Protein AF-A0A9P0KF30-F1 (afdb_monomer_lite)

Organism: Acanthoscelides obtectus (NCBI:txid200917)

Radius of gyration: 22.84 Å; chains: 1; bounding box: 62×38×47 Å

Foldseek 3Di:
DDPVVVVVPDDPDCVVVVVLVVVLCVQDDPPPHPDDPVVSVVVSVVVVVVVVVVVVCVVPPPPPPPPPPPPVPPPPPPPPPPPPDDDPDDDDDDDPPDDDDDDPPDDPVVVDD

Structure (mmCIF, N/CA/C/O backbone):
data_AF-A0A9P0KF30-F1
#
_entry.id   AF-A0A9P0KF30-F1
#
loop_
_atom_site.group_PDB
_atom_site.id
_atom_site.type_symbol
_atom_site.label_atom_id
_atom_site.label_alt_id
_atom_site.label_comp_id
_atom_site.label_asym_id
_atom_site.label_entity_id
_atom_site.label_seq_id
_atom_site.pdbx_PDB_ins_code
_atom_site.Cartn_x
_atom_site.Cartn_y
_atom_site.Cartn_z
_atom_site.occupancy
_atom_site.B_iso_or_equiv
_atom_site.auth_seq_id
_atom_site.auth_comp_id
_atom_site.auth_asym_id
_atom_site.auth_atom_id
_atom_site.pdbx_PDB_model_num
ATOM 1 N N . MET A 1 1 ? -7.083 -0.297 -24.910 1.00 63.81 1 MET A N 1
ATOM 2 C CA . MET A 1 1 ? -5.983 -0.981 -24.193 1.00 63.81 1 MET A CA 1
ATOM 3 C C . MET A 1 1 ? -6.180 -2.486 -24.329 1.00 63.81 1 MET A C 1
ATOM 5 O O . MET A 1 1 ? -7.208 -2.964 -23.854 1.00 63.81 1 MET A O 1
ATOM 9 N N . PRO A 1 2 ? -5.281 -3.214 -25.012 1.00 88.69 2 PRO A N 1
ATOM 10 C CA . PRO A 1 2 ? -5.377 -4.667 -25.151 1.00 88.69 2 PRO A CA 1
ATOM 11 C C . PRO A 1 2 ? -5.206 -5.367 -23.791 1.00 88.69 2 PRO A C 1
ATOM 13 O O . PRO A 1 2 ? -4.497 -4.875 -22.914 1.00 88.69 2 PRO A O 1
ATOM 16 N N . ILE A 1 3 ? -5.869 -6.514 -23.610 1.00 92.56 3 ILE A N 1
ATOM 17 C CA . ILE A 1 3 ? -5.909 -7.280 -22.349 1.00 92.56 3 ILE A CA 1
ATOM 18 C C . ILE A 1 3 ? -4.512 -7.631 -21.814 1.00 92.56 3 ILE A C 1
ATOM 20 O O . ILE A 1 3 ? -4.267 -7.514 -20.615 1.00 92.56 3 ILE A O 1
ATOM 24 N N . ALA A 1 4 ? -3.580 -7.955 -22.715 1.00 94.19 4 ALA A N 1
ATOM 25 C CA . ALA A 1 4 ? -2.199 -8.289 -22.386 1.00 94.19 4 ALA A CA 1
ATOM 26 C C . ALA A 1 4 ? -1.503 -7.178 -21.581 1.00 94.19 4 ALA A C 1
ATOM 28 O O . ALA A 1 4 ? -0.842 -7.460 -20.587 1.00 94.19 4 ALA A O 1
ATOM 29 N N . SER A 1 5 ? -1.716 -5.908 -21.939 1.00 92.56 5 SER A N 1
ATOM 30 C CA . SER A 1 5 ? -1.103 -4.780 -21.229 1.00 92.56 5 SER A CA 1
ATOM 31 C C . SER A 1 5 ? -1.632 -4.622 -19.803 1.00 92.56 5 SER A C 1
ATOM 33 O O . SER A 1 5 ? -0.875 -4.239 -18.921 1.00 92.56 5 SER A O 1
ATOM 35 N N . ARG A 1 6 ? -2.912 -4.925 -19.536 1.00 88.25 6 ARG A N 1
ATOM 36 C CA . ARG A 1 6 ? -3.455 -4.845 -18.166 1.00 88.25 6 ARG A CA 1
ATOM 37 C C . ARG A 1 6 ? -2.874 -5.926 -17.263 1.00 88.25 6 ARG A C 1
ATOM 39 O O . ARG A 1 6 ? -2.547 -5.631 -16.123 1.00 88.25 6 ARG A O 1
ATOM 46 N N . ILE A 1 7 ? -2.741 -7.144 -17.789 1.00 89.25 7 ILE A N 1
ATOM 47 C CA . ILE A 1 7 ? -2.185 -8.280 -17.046 1.00 89.25 7 ILE A CA 1
ATOM 48 C C . ILE A 1 7 ? -0.723 -8.000 -16.681 1.00 89.25 7 ILE A C 1
ATOM 50 O O . ILE A 1 7 ? -0.336 -8.182 -15.534 1.00 89.25 7 ILE A O 1
ATOM 54 N N . LEU A 1 8 ? 0.065 -7.490 -17.632 1.00 89.31 8 LEU A N 1
ATOM 55 C CA . LEU A 1 8 ? 1.482 -7.186 -17.413 1.00 89.31 8 LEU A CA 1
ATOM 56 C C . LEU A 1 8 ? 1.721 -5.980 -16.492 1.00 89.31 8 LEU A C 1
ATOM 58 O O . LEU A 1 8 ? 2.761 -5.912 -15.848 1.00 89.31 8 LEU A O 1
ATOM 62 N N . ASN A 1 9 ? 0.774 -5.042 -16.417 1.00 86.88 9 ASN A N 1
ATOM 63 C CA . ASN A 1 9 ? 0.880 -3.866 -15.548 1.00 86.88 9 ASN A CA 1
ATOM 64 C C . ASN A 1 9 ? 0.429 -4.128 -14.099 1.00 86.88 9 ASN A C 1
ATOM 66 O O . ASN A 1 9 ? 0.544 -3.235 -13.259 1.00 86.88 9 ASN A O 1
ATOM 70 N N . GLY A 1 10 ? -0.112 -5.310 -13.794 1.00 83.62 10 GLY A N 1
ATOM 71 C CA . GLY A 1 10 ? -0.441 -5.694 -12.424 1.00 83.62 10 GLY A CA 1
ATOM 72 C C . GLY A 1 10 ? 0.818 -6.026 -11.611 1.00 83.62 10 GLY A C 1
ATOM 73 O O . GLY A 1 10 ? 1.804 -6.508 -12.171 1.00 83.62 10 GLY A O 1
ATOM 74 N N . PRO A 1 11 ? 0.822 -5.800 -10.286 1.00 86.12 11 PRO A N 1
ATOM 75 C CA . PRO A 1 11 ? 1.922 -6.253 -9.447 1.00 86.12 11 PRO A CA 1
ATOM 76 C C . PRO A 1 11 ? 2.016 -7.794 -9.479 1.00 86.12 11 PRO A C 1
ATOM 78 O O . PRO A 1 11 ? 0.999 -8.463 -9.301 1.00 86.12 11 PRO A O 1
ATOM 81 N N . PRO A 1 12 ? 3.217 -8.380 -9.648 1.00 86.38 12 PRO A N 1
ATOM 82 C CA . PRO A 1 12 ? 3.386 -9.832 -9.772 1.00 86.38 12 PRO A CA 1
ATOM 83 C C . PRO A 1 12 ? 3.340 -10.586 -8.429 1.00 86.38 12 PRO A C 1
ATOM 85 O O . PRO A 1 12 ? 3.482 -11.804 -8.410 1.00 86.38 12 PRO A O 1
ATOM 88 N N . SER A 1 13 ? 3.199 -9.885 -7.296 1.00 88.75 13 SER A N 1
ATOM 89 C CA . SER A 1 13 ? 3.351 -10.450 -5.947 1.00 88.75 13 SER A CA 1
ATOM 90 C C . SER A 1 13 ? 2.309 -9.914 -4.960 1.00 88.75 13 SER A C 1
ATOM 92 O O . SER A 1 13 ? 1.938 -8.736 -5.009 1.00 88.75 13 SER A O 1
ATOM 94 N N . SER A 1 14 ? 1.912 -10.765 -4.004 1.00 89.94 14 SER A N 1
ATOM 95 C CA . SER A 1 14 ? 1.039 -10.424 -2.868 1.00 89.94 14 SER A CA 1
ATOM 96 C C . SER A 1 14 ? 1.624 -9.341 -1.963 1.00 89.94 14 SER A C 1
ATOM 98 O O . SER A 1 14 ? 0.871 -8.567 -1.372 1.00 89.94 14 SER A O 1
ATOM 100 N N . ALA A 1 15 ? 2.952 -9.197 -1.933 1.00 89.06 15 ALA A N 1
ATOM 101 C CA . ALA A 1 15 ? 3.643 -8.197 -1.126 1.00 89.06 15 ALA A CA 1
ATOM 102 C C . ALA A 1 15 ? 3.192 -6.756 -1.443 1.00 89.06 15 ALA A C 1
ATOM 104 O O . ALA A 1 15 ? 3.353 -5.848 -0.625 1.00 89.06 15 ALA A O 1
ATOM 105 N N . SER A 1 16 ? 2.660 -6.497 -2.644 1.00 86.06 16 SER A N 1
ATOM 106 C CA . SER A 1 16 ? 2.073 -5.194 -2.984 1.00 86.06 16 SER A CA 1
ATOM 107 C C . SER A 1 16 ? 0.785 -4.937 -2.189 1.00 86.06 16 SER A C 1
ATOM 109 O O . SER A 1 16 ? 0.615 -3.869 -1.599 1.00 86.06 16 SER A O 1
ATOM 111 N N . SER A 1 17 ? -0.079 -5.948 -2.100 1.00 90.69 17 SER A N 1
ATOM 112 C CA . SER A 1 17 ? -1.329 -5.912 -1.340 1.00 90.69 17 SER A CA 1
ATOM 113 C C . SER A 1 17 ? -1.085 -5.893 0.169 1.00 90.69 17 SER A C 1
ATOM 115 O O . SER A 1 17 ? -1.709 -5.102 0.869 1.00 90.69 17 SER A O 1
ATOM 117 N N . GLU A 1 18 ? -0.143 -6.692 0.676 1.00 93.62 18 GLU A N 1
ATOM 118 C CA . GLU A 1 18 ? 0.223 -6.733 2.103 1.00 93.62 18 GLU A CA 1
ATOM 119 C C . GLU A 1 18 ? 0.666 -5.360 2.624 1.00 93.62 18 GLU A C 1
ATOM 121 O O . GLU A 1 18 ? 0.251 -4.936 3.703 1.00 93.62 18 GLU A O 1
ATOM 126 N N . ARG A 1 19 ? 1.433 -4.604 1.826 1.00 91.81 19 ARG A N 1
ATOM 127 C CA . ARG A 1 19 ? 1.809 -3.222 2.167 1.00 91.81 19 ARG A CA 1
ATOM 128 C C . ARG A 1 19 ? 0.596 -2.296 2.259 1.00 91.81 19 ARG A C 1
ATOM 130 O O . ARG A 1 19 ? 0.519 -1.505 3.195 1.00 91.81 19 ARG A O 1
ATOM 137 N N . ASN A 1 20 ? -0.358 -2.402 1.329 1.00 92.00 20 ASN A N 1
ATOM 138 C CA . ASN A 1 20 ? -1.590 -1.605 1.372 1.00 92.00 20 ASN A CA 1
ATOM 139 C C . ASN A 1 20 ? -2.460 -1.959 2.592 1.00 92.00 20 ASN A C 1
ATOM 141 O O . ASN A 1 20 ? -3.020 -1.064 3.222 1.00 92.00 20 ASN A O 1
ATOM 145 N N . TRP A 1 21 ? -2.539 -3.238 2.964 1.00 92.94 21 TRP A N 1
ATOM 146 C CA . TRP A 1 21 ? -3.289 -3.683 4.143 1.00 92.94 21 TRP A CA 1
ATOM 147 C C . TRP A 1 21 ? -2.616 -3.310 5.465 1.00 92.94 21 TRP A C 1
ATOM 149 O O . TRP A 1 21 ? -3.288 -2.878 6.398 1.00 92.94 21 TRP A O 1
ATOM 159 N N . SER A 1 22 ? -1.288 -3.380 5.533 1.00 93.81 22 SER A N 1
ATOM 160 C CA . SER A 1 22 ? -0.525 -2.862 6.672 1.00 93.81 22 SER A CA 1
ATOM 161 C C . SER A 1 22 ? -0.760 -1.354 6.852 1.00 93.81 22 SER A C 1
ATOM 163 O O . SER A 1 22 ? -1.056 -0.883 7.953 1.00 93.81 22 SER A O 1
ATOM 165 N N . LEU A 1 23 ? -0.756 -0.597 5.748 1.00 93.62 23 LEU A N 1
ATOM 166 C CA . LEU A 1 23 ? -1.042 0.837 5.749 1.00 93.62 23 LEU A CA 1
ATOM 167 C C . LEU A 1 23 ? -2.483 1.157 6.174 1.00 93.62 23 LEU A C 1
ATOM 169 O O . LEU A 1 23 ? -2.713 2.146 6.871 1.00 93.62 23 LEU A O 1
ATOM 173 N N . HIS A 1 24 ? -3.451 0.314 5.806 1.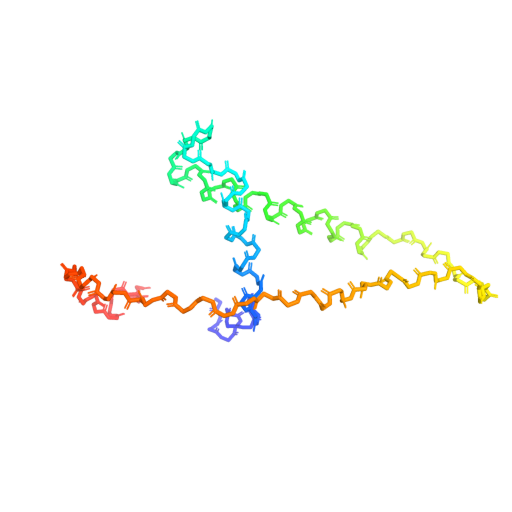00 93.25 24 HIS A N 1
ATOM 174 C CA . HIS A 1 24 ? -4.822 0.434 6.298 1.00 93.25 24 HIS A CA 1
ATOM 175 C C . HIS A 1 24 ? -4.867 0.395 7.832 1.00 93.25 24 HIS A C 1
ATOM 177 O O . HIS A 1 24 ? -5.503 1.259 8.430 1.00 93.25 24 HIS A O 1
ATOM 183 N N . GLY A 1 25 ? -4.154 -0.539 8.473 1.00 90.38 25 GLY A N 1
ATOM 184 C CA . GLY A 1 25 ? -4.070 -0.624 9.938 1.00 90.38 25 GLY A CA 1
ATOM 185 C C . GLY A 1 25 ? -3.336 0.553 10.594 1.00 90.38 25 GLY A C 1
ATOM 186 O O . GLY A 1 25 ? -3.649 0.931 11.722 1.00 90.38 25 GLY A O 1
ATOM 187 N N . LEU A 1 26 ? -2.394 1.178 9.880 1.00 90.00 26 LEU A N 1
ATOM 188 C CA . LEU A 1 26 ? -1.724 2.401 10.332 1.00 90.00 26 LEU A CA 1
ATOM 189 C C . LEU A 1 26 ? -2.662 3.617 10.295 1.00 90.00 26 LEU A C 1
ATOM 191 O O . LEU A 1 26 ? -2.700 4.414 11.233 1.00 90.00 26 LEU A O 1
ATOM 195 N N . ILE A 1 27 ? -3.428 3.763 9.213 1.00 92.56 27 ILE A N 1
ATOM 196 C CA . ILE A 1 27 ? -4.329 4.901 8.997 1.00 92.56 27 ILE A CA 1
ATOM 197 C C . ILE A 1 27 ? -5.589 4.773 9.857 1.00 92.56 27 ILE A C 1
ATOM 199 O O . ILE A 1 27 ? -6.026 5.743 10.486 1.00 92.56 27 ILE A O 1
ATOM 203 N N . HIS A 1 28 ? -6.179 3.581 9.886 1.00 93.00 28 HIS A N 1
ATOM 204 C CA . HIS A 1 28 ? -7.446 3.309 10.537 1.00 93.00 28 HIS A CA 1
ATOM 205 C C . HIS A 1 28 ? -7.247 2.452 11.783 1.00 93.00 28 HIS A C 1
ATOM 207 O O . HIS A 1 28 ? -6.806 1.309 11.728 1.00 93.00 28 HIS A O 1
ATOM 213 N N . THR A 1 29 ? -7.660 2.997 12.923 1.00 88.81 29 THR A N 1
ATOM 214 C CA . THR A 1 29 ? -7.727 2.251 14.178 1.00 88.81 29 THR A CA 1
ATOM 215 C C . THR A 1 29 ? -9.082 2.496 14.821 1.00 88.81 29 THR A C 1
ATOM 217 O O . THR A 1 29 ? -9.484 3.644 15.015 1.00 88.81 29 THR A O 1
ATOM 220 N N . SER A 1 30 ? -9.776 1.427 15.219 1.00 81.00 30 SER A N 1
ATOM 221 C CA . SER A 1 30 ? -11.142 1.515 15.762 1.00 81.00 30 SER A CA 1
ATOM 222 C C . SER A 1 30 ? -11.254 2.370 17.032 1.00 81.00 30 SER A C 1
ATOM 224 O O . SER A 1 30 ? -12.338 2.850 17.352 1.00 81.00 30 SER A O 1
ATOM 226 N N . LYS A 1 31 ? -10.142 2.587 17.753 1.00 86.50 31 LYS A N 1
ATOM 227 C CA . LYS A 1 31 ? -10.098 3.377 18.996 1.00 86.50 31 LYS A CA 1
ATOM 228 C C . LYS A 1 31 ? -9.808 4.867 18.792 1.00 86.50 31 LYS A C 1
ATOM 230 O O . LYS A 1 31 ? -10.360 5.674 19.529 1.00 86.50 31 LYS A O 1
ATOM 235 N N . ARG A 1 32 ? -8.924 5.244 17.857 1.00 87.44 32 ARG A N 1
ATOM 236 C CA . ARG A 1 32 ? -8.433 6.634 17.725 1.00 87.44 32 ARG A CA 1
ATOM 237 C C . ARG A 1 32 ? -8.744 7.276 16.371 1.00 87.44 32 ARG A C 1
ATOM 239 O O . ARG A 1 32 ? -8.997 8.473 16.340 1.00 87.44 32 ARG A O 1
ATOM 246 N N . ASN A 1 33 ? -8.823 6.491 15.293 1.00 87.81 33 ASN A N 1
ATOM 247 C CA . ASN A 1 33 ? -9.027 6.981 13.925 1.00 87.81 33 ASN A CA 1
ATOM 248 C C . ASN A 1 33 ? -10.198 6.256 13.240 1.00 87.81 33 ASN A C 1
ATOM 250 O O . ASN A 1 33 ? -9.992 5.564 12.245 1.00 87.81 33 ASN A O 1
ATOM 254 N N . ARG A 1 34 ? -11.428 6.401 13.760 1.00 90.75 34 ARG A N 1
ATOM 255 C CA . ARG A 1 34 ? -12.649 5.874 13.112 1.00 90.75 34 ARG A CA 1
ATOM 256 C C . ARG A 1 34 ? -13.017 6.718 11.896 1.00 90.75 34 ARG A C 1
ATOM 258 O O . ARG A 1 34 ? -13.746 7.703 11.993 1.00 90.75 34 ARG A O 1
ATOM 265 N N . LEU A 1 35 ? -12.487 6.321 10.751 1.00 91.50 35 LEU A N 1
ATOM 266 C CA . LEU A 1 35 ? -12.756 6.925 9.452 1.00 91.50 35 LEU A CA 1
ATOM 267 C C . LEU A 1 35 ? -13.782 6.073 8.696 1.00 91.50 35 LEU A C 1
ATOM 269 O O . LEU A 1 35 ? -13.918 4.880 8.946 1.00 91.50 35 LEU A O 1
ATOM 273 N N . SER A 1 36 ? -14.521 6.680 7.767 1.00 93.69 36 SER A N 1
ATOM 274 C CA . SER A 1 36 ? -15.387 5.910 6.870 1.00 93.69 36 SER A CA 1
ATOM 275 C C . SER A 1 36 ? -14.547 5.132 5.856 1.00 93.69 36 SER A C 1
ATOM 277 O O . SER A 1 36 ? -13.493 5.612 5.428 1.00 93.69 36 SER A O 1
ATOM 279 N N . GLN A 1 37 ? -15.035 3.965 5.428 1.00 91.50 37 GLN A N 1
ATOM 280 C CA . GLN A 1 37 ? -14.321 3.083 4.499 1.00 91.50 37 GLN A CA 1
ATOM 281 C C . GLN A 1 37 ? -13.883 3.809 3.217 1.00 91.50 37 GLN A C 1
ATOM 283 O O . GLN A 1 37 ? -12.718 3.726 2.826 1.00 91.50 37 GLN A O 1
ATOM 288 N N . ASP A 1 38 ? -14.762 4.629 2.638 1.00 95.31 38 ASP A N 1
ATOM 289 C CA . ASP A 1 38 ? -14.461 5.425 1.441 1.00 95.31 38 ASP A CA 1
ATOM 290 C C . ASP A 1 38 ? -13.287 6.391 1.639 1.00 95.31 38 ASP A C 1
ATOM 292 O O . ASP A 1 38 ? -12.491 6.629 0.728 1.00 95.31 38 ASP A O 1
ATOM 296 N N . LYS A 1 39 ? -13.181 6.990 2.833 1.00 94.56 39 LYS A N 1
ATOM 297 C CA . LYS A 1 39 ? -12.093 7.921 3.157 1.00 94.56 39 LYS A CA 1
ATOM 298 C C . LYS A 1 39 ? -10.784 7.171 3.344 1.00 94.56 39 LYS A C 1
ATOM 300 O O . LYS A 1 39 ? -9.754 7.645 2.873 1.00 94.56 39 LYS A O 1
ATOM 305 N N . ILE A 1 40 ? -10.827 6.007 3.988 1.00 94.94 40 ILE A N 1
ATOM 306 C CA . ILE A 1 40 ? -9.637 5.185 4.216 1.00 94.94 40 ILE A CA 1
ATOM 307 C C . ILE A 1 40 ? -9.069 4.703 2.886 1.00 94.94 40 ILE A C 1
ATOM 309 O O . ILE A 1 40 ? -7.879 4.870 2.649 1.00 94.94 40 ILE A O 1
ATOM 313 N N . GLN A 1 41 ? -9.910 4.182 1.988 1.00 94.25 41 GLN A N 1
ATOM 314 C CA . GLN A 1 41 ? -9.470 3.722 0.668 1.00 94.25 41 GLN A CA 1
ATOM 315 C C . GLN A 1 41 ? -8.777 4.833 -0.127 1.00 94.25 41 GLN A C 1
ATOM 317 O O . GLN A 1 41 ? -7.694 4.624 -0.673 1.00 94.25 41 GLN A O 1
ATOM 322 N N . LYS A 1 42 ? -9.358 6.041 -0.140 1.00 96.12 42 LYS A N 1
ATOM 323 C CA . LYS A 1 42 ? -8.742 7.207 -0.790 1.00 96.12 42 LYS A CA 1
ATOM 324 C C . LYS A 1 42 ? -7.405 7.569 -0.151 1.00 96.12 42 LYS A C 1
ATOM 326 O O . LYS A 1 42 ? -6.451 7.846 -0.869 1.00 96.12 42 LYS A O 1
ATOM 331 N N . LEU A 1 43 ? -7.325 7.557 1.177 1.00 95.50 43 LEU A N 1
ATOM 332 C CA . LEU A 1 43 ? -6.113 7.942 1.893 1.00 95.50 43 LEU A CA 1
ATOM 333 C C . LEU A 1 43 ? -4.980 6.922 1.708 1.00 95.50 43 LEU A C 1
ATOM 335 O O . LEU A 1 43 ? -3.850 7.326 1.451 1.00 95.50 43 LEU A O 1
ATOM 339 N N . VAL A 1 44 ? -5.292 5.623 1.751 1.00 95.00 44 VAL A N 1
ATOM 340 C CA . VAL A 1 44 ? -4.356 4.534 1.419 1.00 95.00 44 VAL A CA 1
ATOM 341 C C . VAL A 1 44 ? -3.838 4.710 -0.008 1.00 95.00 44 VAL A C 1
ATOM 343 O O . VAL A 1 44 ? -2.630 4.703 -0.220 1.00 95.00 44 VAL A O 1
ATOM 346 N N . ALA A 1 45 ? -4.726 4.946 -0.981 1.00 93.69 45 ALA A N 1
ATOM 347 C CA . ALA A 1 45 ? -4.328 5.147 -2.373 1.00 93.69 45 ALA A CA 1
ATOM 348 C C . ALA A 1 45 ? -3.423 6.378 -2.554 1.00 93.69 45 ALA A C 1
ATOM 350 O O . ALA A 1 45 ? -2.388 6.287 -3.211 1.00 93.69 45 ALA A O 1
ATOM 351 N N . ILE A 1 46 ? -3.782 7.519 -1.954 1.00 95.44 46 ILE A N 1
ATOM 352 C CA . ILE A 1 46 ? -2.978 8.748 -2.015 1.00 95.44 46 ILE A CA 1
ATOM 353 C C . ILE A 1 46 ? -1.599 8.516 -1.400 1.00 95.44 46 ILE A C 1
ATOM 355 O O . ILE A 1 46 ? -0.598 8.848 -2.026 1.00 95.44 46 ILE A O 1
ATOM 359 N N . HIS A 1 47 ? -1.537 7.922 -0.208 1.00 94.12 47 HIS A N 1
ATOM 360 C CA . HIS A 1 47 ? -0.279 7.667 0.484 1.00 94.12 47 HIS A CA 1
ATOM 361 C C . HIS A 1 47 ? 0.617 6.708 -0.308 1.00 94.12 47 HIS A C 1
ATOM 363 O O . HIS A 1 47 ? 1.788 7.003 -0.537 1.00 94.12 47 HIS A O 1
ATOM 369 N N . SER A 1 48 ? 0.078 5.578 -0.773 1.00 91.44 48 SER A N 1
ATOM 370 C CA . SER A 1 48 ? 0.840 4.613 -1.572 1.00 91.44 48 SER A CA 1
ATOM 371 C C . SER A 1 48 ? 1.372 5.238 -2.865 1.00 91.44 48 SER A C 1
ATOM 373 O O . SER A 1 48 ? 2.543 5.052 -3.195 1.00 91.44 48 SER A O 1
ATOM 375 N N . ASN A 1 49 ? 0.558 6.034 -3.564 1.00 91.62 49 ASN A N 1
ATOM 376 C CA . ASN A 1 49 ? 0.982 6.720 -4.786 1.00 91.62 49 ASN A CA 1
ATOM 377 C C . ASN A 1 49 ? 2.024 7.813 -4.515 1.00 91.62 49 ASN A C 1
ATOM 379 O O . ASN A 1 49 ? 2.970 7.948 -5.287 1.00 91.62 49 ASN A O 1
ATOM 383 N N . LEU A 1 50 ? 1.884 8.568 -3.421 1.00 92.62 50 LEU A N 1
ATOM 384 C CA . LEU A 1 50 ? 2.851 9.593 -3.028 1.00 92.62 50 LEU A CA 1
ATOM 385 C C . LEU A 1 50 ? 4.234 8.975 -2.794 1.00 92.62 50 LEU A C 1
ATOM 387 O O . LEU A 1 50 ? 5.206 9.422 -3.392 1.00 92.62 50 LEU A O 1
ATOM 391 N N . VAL A 1 51 ? 4.304 7.886 -2.023 1.00 89.12 51 VAL A N 1
ATOM 392 C CA . VAL A 1 51 ? 5.563 7.175 -1.747 1.00 89.12 51 VAL A CA 1
ATOM 393 C C . VAL A 1 51 ? 6.201 6.628 -3.026 1.00 89.12 51 VAL A C 1
ATOM 395 O O . VAL A 1 51 ? 7.423 6.653 -3.165 1.00 89.12 51 VAL A O 1
ATOM 398 N N . ILE A 1 52 ? 5.403 6.113 -3.967 1.00 86.38 52 ILE A N 1
ATOM 399 C CA . ILE A 1 52 ? 5.921 5.639 -5.259 1.00 86.38 52 ILE A CA 1
ATOM 400 C C . ILE A 1 52 ? 6.513 6.806 -6.052 1.00 86.38 52 ILE A C 1
ATOM 402 O O . ILE A 1 52 ? 7.637 6.688 -6.535 1.00 86.38 52 ILE A O 1
ATOM 406 N N . ASN A 1 53 ? 5.803 7.932 -6.136 1.00 87.19 53 ASN A N 1
ATOM 407 C CA . ASN A 1 53 ? 6.268 9.115 -6.858 1.00 87.19 53 ASN A CA 1
ATOM 408 C C . ASN A 1 53 ? 7.543 9.706 -6.236 1.00 87.19 53 ASN A C 1
ATOM 410 O O . ASN A 1 53 ? 8.467 10.065 -6.960 1.00 87.19 53 ASN A O 1
ATOM 414 N N . GLU A 1 54 ? 7.634 9.758 -4.905 1.00 84.44 54 GLU A N 1
ATOM 415 C CA . GLU A 1 54 ? 8.835 10.207 -4.188 1.00 84.44 54 GLU A CA 1
ATOM 416 C C . GLU A 1 54 ? 10.031 9.279 -4.436 1.00 84.44 54 GLU A C 1
ATOM 418 O O . GLU A 1 54 ? 11.136 9.737 -4.724 1.00 84.44 54 GLU A O 1
ATOM 423 N N . LYS A 1 55 ? 9.819 7.959 -4.388 1.00 78.94 55 LYS A N 1
ATOM 424 C CA . LYS A 1 55 ? 10.874 6.979 -4.682 1.00 78.94 55 LYS A CA 1
ATOM 425 C C . LYS A 1 55 ? 11.316 7.024 -6.136 1.00 78.94 55 LYS A C 1
ATOM 427 O O . LYS A 1 55 ? 12.502 6.886 -6.407 1.00 78.94 55 LYS A O 1
ATOM 432 N N . GLN A 1 56 ? 10.391 7.218 -7.071 1.00 73.69 56 GLN A N 1
ATOM 433 C CA . GLN A 1 56 ? 10.735 7.411 -8.477 1.00 73.69 56 GLN A CA 1
ATOM 434 C C . GLN A 1 56 ? 11.553 8.689 -8.661 1.00 73.69 56 GLN A C 1
ATOM 436 O O . GLN A 1 56 ? 12.577 8.647 -9.334 1.00 73.69 56 GLN A O 1
ATOM 441 N N . ALA A 1 57 ? 11.178 9.789 -8.005 1.00 70.31 57 ALA A N 1
ATOM 442 C CA . ALA A 1 57 ? 11.973 11.013 -8.026 1.00 70.31 57 ALA A CA 1
ATOM 443 C C . ALA A 1 57 ? 13.401 10.793 -7.492 1.00 70.31 57 ALA A C 1
ATOM 445 O O . ALA A 1 57 ? 14.334 11.358 -8.046 1.00 70.31 57 ALA A O 1
ATOM 446 N N . PHE A 1 58 ? 13.588 9.932 -6.485 1.00 64.31 58 PHE A N 1
ATOM 447 C CA . PHE A 1 58 ? 14.916 9.549 -5.987 1.00 64.31 58 PHE A CA 1
ATOM 448 C C . PHE A 1 58 ? 15.693 8.635 -6.952 1.00 64.31 58 PHE A C 1
ATOM 450 O O . PHE A 1 58 ? 16.881 8.842 -7.166 1.00 64.31 58 PHE A O 1
ATOM 457 N N . ILE A 1 59 ? 15.039 7.636 -7.556 1.00 61.09 59 ILE A N 1
ATOM 458 C CA . ILE A 1 59 ? 15.683 6.685 -8.485 1.00 61.09 59 ILE A CA 1
ATOM 459 C C . ILE A 1 59 ? 16.091 7.365 -9.803 1.00 61.09 59 ILE A C 1
ATOM 461 O O . ILE A 1 59 ? 17.064 6.949 -10.429 1.00 61.09 59 ILE A O 1
ATOM 465 N N . TYR A 1 60 ? 15.370 8.409 -10.219 1.00 56.56 60 TYR A N 1
ATOM 466 C CA . TYR A 1 60 ? 15.654 9.177 -11.433 1.00 56.56 60 TYR A CA 1
ATOM 467 C C . TYR A 1 60 ? 16.316 10.540 -11.168 1.00 56.56 60 TYR A C 1
ATOM 469 O O . TYR A 1 60 ? 16.480 11.311 -12.116 1.00 56.56 60 TYR A O 1
ATOM 477 N N . ASP A 1 61 ? 16.717 10.859 -9.927 1.00 56.47 61 ASP A N 1
ATOM 478 C CA . ASP A 1 61 ? 17.563 12.030 -9.671 1.00 56.47 61 ASP A CA 1
ATOM 479 C C . ASP A 1 61 ? 18.927 11.766 -10.320 1.00 56.47 61 ASP A C 1
ATOM 481 O O . ASP A 1 61 ? 19.735 10.979 -9.833 1.00 56.47 61 ASP A O 1
ATOM 485 N N . ALA A 1 62 ? 19.173 12.404 -11.464 1.00 56.19 62 ALA A N 1
ATOM 486 C CA . ALA A 1 62 ? 20.378 12.247 -12.276 1.00 56.19 62 ALA A CA 1
ATOM 487 C C . ALA A 1 62 ? 21.643 12.833 -11.619 1.00 56.19 62 ALA A C 1
ATOM 489 O O . ALA A 1 62 ? 22.641 13.080 -12.302 1.00 56.19 62 ALA A O 1
ATOM 490 N N . ARG A 1 63 ? 21.625 13.095 -10.305 1.00 59.44 63 ARG A N 1
ATOM 491 C CA . ARG A 1 63 ? 22.853 13.403 -9.579 1.00 59.44 63 ARG A CA 1
ATOM 492 C C . ARG A 1 63 ? 23.749 12.174 -9.667 1.00 59.44 63 ARG A C 1
ATOM 494 O O . ARG A 1 63 ? 23.306 11.082 -9.314 1.00 59.44 63 ARG A O 1
ATOM 501 N N . PRO A 1 64 ? 24.990 12.328 -10.153 1.00 54.59 64 PRO A N 1
ATOM 502 C CA . PRO A 1 64 ? 25.901 11.207 -10.249 1.00 54.59 64 PRO A CA 1
ATOM 503 C C . PRO A 1 64 ? 26.051 10.621 -8.850 1.00 54.59 64 PRO A C 1
ATOM 505 O O . PRO A 1 64 ? 26.481 11.313 -7.926 1.00 54.59 64 PRO A O 1
ATOM 508 N N . VAL A 1 65 ? 25.653 9.357 -8.700 1.00 60.41 65 VAL A N 1
ATOM 509 C CA . VAL A 1 65 ? 26.033 8.552 -7.544 1.00 60.41 65 VAL A CA 1
ATOM 510 C C . VAL A 1 65 ? 27.553 8.673 -7.480 1.00 60.41 65 VAL A C 1
ATOM 512 O O . VAL A 1 65 ? 28.194 8.341 -8.485 1.00 60.41 65 VAL A O 1
ATOM 515 N N . PRO A 1 66 ? 28.142 9.224 -6.402 1.00 57.66 66 PRO A N 1
ATOM 516 C CA . PRO A 1 66 ? 29.586 9.279 -6.285 1.00 57.66 66 PRO A CA 1
ATOM 517 C C . PRO A 1 66 ? 30.097 7.868 -6.535 1.00 57.66 66 PRO A C 1
ATOM 519 O O . PRO A 1 66 ? 29.638 6.926 -5.884 1.00 57.66 66 PRO A O 1
ATOM 522 N N . LEU A 1 67 ? 30.947 7.726 -7.554 1.00 56.28 67 LEU A N 1
ATOM 523 C CA . LEU A 1 67 ? 31.634 6.480 -7.841 1.00 56.28 67 LEU A CA 1
ATOM 524 C C . LEU A 1 67 ? 32.211 6.018 -6.505 1.00 56.28 67 LEU A C 1
ATOM 526 O O . LEU A 1 67 ? 32.975 6.760 -5.890 1.00 56.28 67 LEU A O 1
ATOM 530 N N . LEU A 1 68 ? 31.742 4.871 -6.013 1.00 58.41 68 LEU A N 1
ATOM 531 C CA . LEU A 1 68 ? 32.254 4.267 -4.793 1.00 58.41 68 LEU A CA 1
ATOM 532 C C . LEU A 1 68 ? 33.722 3.947 -5.068 1.00 58.41 68 LEU A C 1
ATOM 534 O O . LEU A 1 68 ? 34.039 2.908 -5.638 1.00 58.41 68 LEU A O 1
ATOM 538 N N . GLU A 1 69 ? 34.608 4.885 -4.748 1.00 58.00 69 GLU A N 1
ATOM 539 C CA . GLU A 1 69 ? 36.028 4.606 -4.645 1.00 58.00 69 GLU A CA 1
ATOM 540 C C . GLU A 1 69 ? 36.160 3.521 -3.581 1.00 58.00 69 GLU A C 1
ATOM 542 O O . GLU A 1 69 ? 35.636 3.678 -2.473 1.00 58.00 69 GLU A O 1
ATOM 547 N N . ASP A 1 70 ? 36.782 2.405 -3.965 1.00 52.53 70 ASP A N 1
ATOM 548 C CA . ASP A 1 70 ? 36.986 1.201 -3.164 1.00 52.53 70 ASP A CA 1
ATOM 549 C C . ASP A 1 70 ? 37.553 1.533 -1.777 1.00 52.53 70 ASP A C 1
ATOM 551 O O . ASP A 1 70 ? 38.751 1.460 -1.511 1.00 52.53 70 ASP A O 1
ATOM 555 N N . THR A 1 71 ? 36.675 1.856 -0.836 1.00 47.72 71 THR A N 1
ATOM 556 C CA . THR A 1 71 ? 36.976 1.843 0.587 1.00 47.72 71 THR A CA 1
ATOM 557 C C . THR A 1 71 ? 36.165 0.706 1.176 1.00 47.72 71 THR A C 1
ATOM 559 O O . THR A 1 71 ? 35.084 0.843 1.737 1.00 47.72 71 THR A O 1
ATOM 562 N N . SER A 1 72 ? 36.739 -0.475 0.962 1.00 56.97 72 SER A N 1
ATOM 563 C CA . SER A 1 72 ? 36.386 -1.808 1.452 1.00 56.97 72 SER A CA 1
ATOM 564 C 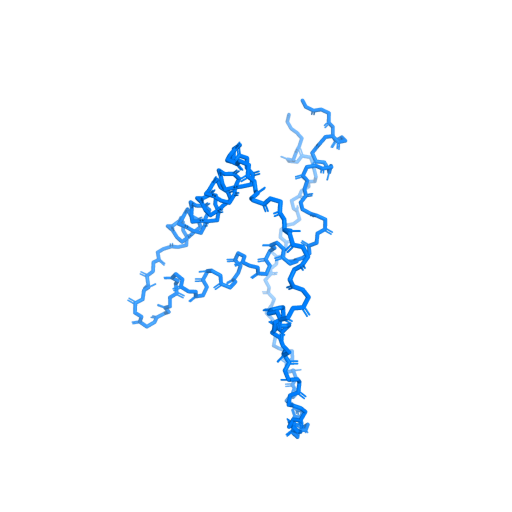C . SER A 1 72 ? 36.215 -1.917 2.987 1.00 56.97 72 SER A C 1
ATOM 566 O O . SER A 1 72 ? 36.595 -2.933 3.567 1.00 56.97 72 SER A O 1
ATOM 568 N N . LYS A 1 73 ? 35.718 -0.902 3.705 1.00 47.16 73 LYS A N 1
ATOM 569 C CA . LYS A 1 73 ? 35.710 -0.922 5.176 1.00 47.16 73 LYS A CA 1
ATOM 570 C C . LYS A 1 73 ? 34.389 -0.611 5.869 1.00 47.16 73 LYS A C 1
ATOM 572 O O . LYS A 1 73 ? 34.237 -1.101 6.979 1.00 47.16 73 LYS A O 1
ATOM 577 N N . ASP A 1 74 ? 33.404 0.020 5.226 1.00 43.22 74 ASP A N 1
ATOM 578 C CA . ASP A 1 74 ? 32.235 0.509 5.985 1.00 43.22 74 ASP A CA 1
ATOM 579 C C . ASP A 1 74 ? 30.859 0.025 5.489 1.00 43.22 74 ASP A C 1
ATOM 581 O O . ASP A 1 74 ? 29.832 0.527 5.947 1.00 43.22 74 ASP A O 1
ATOM 585 N N . TYR A 1 75 ? 30.780 -1.008 4.635 1.00 45.69 75 TYR A N 1
ATOM 586 C CA . TYR A 1 75 ? 29.521 -1.753 4.482 1.00 45.69 75 TYR A CA 1
ATOM 587 C C . TYR A 1 75 ? 29.312 -2.634 5.719 1.00 45.69 75 TYR A C 1
ATOM 589 O O . TYR A 1 75 ? 29.461 -3.854 5.709 1.00 45.69 75 TYR A O 1
ATOM 597 N N . ALA A 1 76 ? 28.937 -1.997 6.824 1.00 44.97 76 ALA A N 1
ATOM 598 C CA . ALA A 1 76 ? 28.181 -2.669 7.858 1.00 44.97 76 ALA A CA 1
ATOM 599 C C . ALA A 1 76 ? 26.864 -3.109 7.211 1.00 44.97 76 ALA A C 1
ATOM 601 O O . ALA A 1 76 ? 25.878 -2.375 7.164 1.00 44.97 76 ALA A O 1
ATOM 602 N N . VAL A 1 77 ? 26.887 -4.315 6.641 1.00 46.75 77 VAL A N 1
ATOM 603 C CA . VAL A 1 77 ? 25.698 -5.111 6.377 1.00 46.75 77 VAL A CA 1
ATOM 604 C C . VAL A 1 77 ? 24.866 -5.005 7.644 1.00 46.75 77 VAL A C 1
ATOM 606 O O . VAL A 1 77 ? 25.330 -5.390 8.719 1.00 46.75 77 VAL A O 1
ATOM 609 N N . LEU A 1 78 ? 23.668 -4.434 7.530 1.00 42.75 78 LEU A N 1
ATOM 610 C CA . LEU A 1 78 ? 22.661 -4.527 8.571 1.00 42.75 78 LEU A CA 1
ATOM 611 C C . LEU A 1 78 ? 22.321 -6.017 8.683 1.00 42.75 78 LEU A C 1
ATOM 613 O O . LEU A 1 78 ? 21.438 -6.525 7.996 1.00 42.75 78 LEU A O 1
ATOM 617 N N . SER A 1 79 ? 23.125 -6.729 9.473 1.00 42.12 79 SER A N 1
ATOM 618 C CA . SER A 1 79 ? 22.891 -8.099 9.883 1.00 42.12 79 SER A CA 1
ATOM 619 C C . SER A 1 79 ? 21.623 -8.061 10.713 1.00 42.12 79 SER A C 1
ATOM 621 O O . SER A 1 79 ? 21.645 -7.735 11.903 1.00 42.12 79 SER A O 1
ATOM 623 N N . VAL A 1 80 ? 20.500 -8.316 10.046 1.00 40.34 80 VAL A N 1
ATOM 624 C CA . VAL A 1 80 ? 19.272 -8.776 10.682 1.00 40.34 80 VAL A CA 1
ATOM 625 C C . VAL A 1 80 ? 19.650 -10.062 11.403 1.00 40.34 80 VAL A C 1
ATOM 627 O O . VAL A 1 80 ? 19.712 -11.134 10.806 1.00 40.34 80 VAL A O 1
ATOM 630 N N . HIS A 1 81 ? 20.003 -9.921 12.678 1.00 34.44 81 HIS A N 1
ATOM 631 C CA . HIS A 1 81 ? 20.141 -11.044 13.581 1.00 34.44 81 HIS A CA 1
ATOM 632 C C . HIS A 1 81 ? 18.746 -11.652 13.691 1.00 34.44 81 HIS A C 1
ATOM 634 O O . HIS A 1 81 ? 17.824 -11.045 14.235 1.00 34.44 81 HIS A O 1
ATOM 640 N N . ALA A 1 82 ? 18.582 -12.815 13.069 1.00 45.09 82 ALA A N 1
ATOM 641 C CA . ALA A 1 82 ? 17.484 -13.710 13.355 1.00 45.09 82 ALA A CA 1
ATOM 642 C C . ALA A 1 82 ? 17.729 -14.261 14.763 1.00 45.09 82 ALA A C 1
ATOM 644 O O . ALA A 1 82 ? 18.384 -15.289 14.924 1.00 45.09 82 ALA A O 1
ATOM 645 N N . ASP A 1 83 ? 17.254 -13.539 15.776 1.00 34.38 83 ASP A N 1
ATOM 646 C CA . ASP A 1 83 ? 17.098 -14.113 17.105 1.00 34.38 83 ASP A CA 1
ATOM 647 C C . ASP A 1 83 ? 15.930 -15.100 17.035 1.00 34.38 83 ASP A C 1
ATOM 649 O O . ASP A 1 83 ? 14.750 -14.758 17.111 1.00 34.38 83 ASP A O 1
ATOM 653 N N . GLU A 1 84 ? 16.318 -16.349 16.801 1.00 51.41 84 GLU A N 1
ATOM 654 C CA . GLU A 1 84 ? 15.560 -17.568 17.037 1.00 51.41 84 GLU A CA 1
ATOM 655 C C . GLU A 1 84 ? 15.311 -17.655 18.552 1.00 51.41 84 GLU A C 1
ATOM 657 O O . GLU A 1 84 ? 16.094 -18.205 19.322 1.00 51.41 84 GLU A O 1
ATOM 662 N N . ALA A 1 85 ? 14.252 -16.988 19.009 1.00 41.38 85 ALA A N 1
ATOM 663 C CA . ALA A 1 85 ? 13.692 -17.187 20.334 1.00 41.38 85 ALA A CA 1
ATOM 664 C C . ALA A 1 85 ? 12.369 -17.928 20.154 1.00 41.38 85 ALA A C 1
ATOM 666 O O . ALA A 1 85 ? 11.389 -17.371 19.656 1.00 41.38 85 ALA A O 1
ATOM 667 N N . ALA A 1 86 ? 12.402 -19.209 20.515 1.00 47.97 86 ALA A N 1
ATOM 668 C CA . ALA A 1 86 ? 11.297 -20.150 20.509 1.00 47.97 86 ALA A CA 1
ATOM 669 C C . ALA A 1 86 ? 9.964 -19.504 20.925 1.00 47.97 86 ALA A C 1
ATOM 671 O O . ALA A 1 86 ? 9.790 -19.079 22.067 1.00 47.97 86 ALA A O 1
ATOM 672 N N . ILE A 1 87 ? 9.012 -19.476 19.993 1.00 40.03 87 ILE A N 1
ATOM 673 C CA . ILE A 1 87 ? 7.599 -19.290 20.312 1.00 40.03 87 ILE A CA 1
ATOM 674 C C . ILE A 1 87 ? 7.028 -20.696 20.445 1.0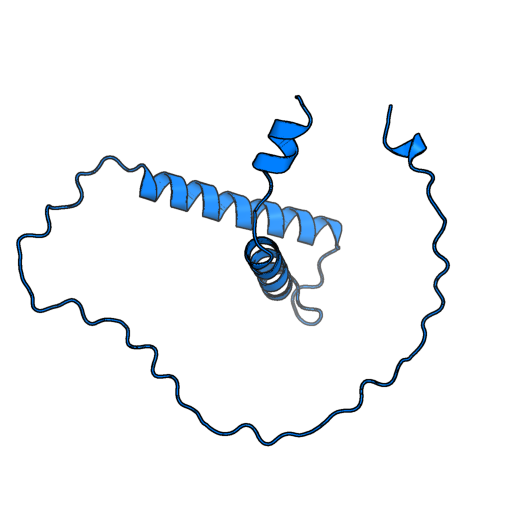0 40.03 87 ILE A C 1
ATOM 676 O O . ILE A 1 87 ? 6.940 -21.442 19.467 1.00 40.03 87 ILE A O 1
ATOM 680 N N . GLU A 1 88 ? 6.724 -21.070 21.685 1.00 40.56 88 GLU A N 1
ATOM 681 C CA . GLU A 1 88 ? 5.992 -22.285 22.014 1.00 40.56 88 GLU A CA 1
ATOM 682 C C . GLU A 1 88 ? 4.706 -22.355 21.181 1.00 40.56 88 GLU A C 1
ATOM 684 O O . GLU A 1 88 ? 3.957 -21.389 21.043 1.00 40.56 88 GLU A O 1
ATOM 689 N N . SER A 1 89 ? 4.491 -23.523 20.584 1.00 46.81 89 SER A N 1
ATOM 690 C CA . SER A 1 89 ? 3.314 -23.854 19.793 1.00 46.81 89 SER A CA 1
ATOM 691 C C . SER A 1 89 ? 2.074 -23.917 20.693 1.00 46.81 89 SER A C 1
ATOM 693 O O . SER A 1 89 ? 1.716 -24.997 21.161 1.00 46.81 89 SER A O 1
ATOM 695 N N . GLU A 1 90 ? 1.383 -22.795 20.891 1.00 41.72 90 GLU A N 1
ATOM 696 C CA . GLU A 1 90 ? -0.030 -22.807 21.283 1.00 41.72 90 GLU A CA 1
ATOM 697 C C . GLU A 1 90 ? -0.900 -22.920 20.026 1.00 41.72 90 GLU A C 1
ATOM 699 O O . GLU A 1 90 ? -0.996 -22.019 19.192 1.00 41.72 90 GLU A O 1
ATOM 704 N N . SER A 1 91 ? -1.493 -24.100 19.859 1.00 43.81 91 SER A N 1
ATOM 705 C CA . SER A 1 91 ? -2.454 -24.403 18.808 1.00 43.81 91 SER A CA 1
ATOM 706 C C . SER A 1 91 ? -3.831 -23.861 19.191 1.00 43.81 91 SER A C 1
ATOM 708 O O . SER A 1 91 ? -4.611 -24.568 19.832 1.00 43.81 91 SER A O 1
ATOM 710 N N . ASP A 1 92 ? -4.149 -22.639 18.774 1.00 44.03 92 ASP A N 1
ATOM 711 C CA . ASP A 1 92 ? -5.523 -22.145 18.832 1.00 44.03 92 ASP A CA 1
ATOM 712 C C . ASP A 1 92 ? -6.321 -22.677 17.638 1.00 44.03 92 ASP A C 1
ATOM 714 O O . ASP A 1 92 ? -6.067 -22.381 16.466 1.00 44.03 92 ASP A O 1
ATOM 718 N N . ALA A 1 93 ? -7.282 -23.535 17.969 1.00 45.41 93 ALA A N 1
ATOM 719 C CA . ALA A 1 93 ? -8.234 -24.134 17.058 1.00 45.41 93 ALA A CA 1
ATOM 720 C C . ALA A 1 93 ? -9.070 -23.047 16.368 1.00 45.41 93 ALA A C 1
ATOM 722 O O . ALA A 1 93 ? -9.861 -22.344 17.001 1.00 45.41 93 ALA A O 1
ATOM 723 N N . TRP A 1 94 ? -8.936 -22.953 15.047 1.00 42.66 94 TRP A N 1
ATOM 724 C CA . TRP A 1 94 ? -9.857 -22.202 14.206 1.00 42.66 94 TRP A CA 1
ATOM 725 C C . TRP A 1 94 ? -11.235 -22.860 14.301 1.00 42.66 94 TRP A C 1
ATOM 727 O O . TRP A 1 94 ? -11.484 -23.901 13.697 1.00 42.66 94 TRP A O 1
ATOM 737 N N . SER A 1 95 ? -12.117 -22.279 15.110 1.00 45.81 95 SER A N 1
ATOM 738 C CA . SER A 1 95 ? -13.531 -22.639 15.104 1.00 45.81 95 SER A CA 1
ATOM 739 C C . SER A 1 95 ? -14.148 -22.039 13.845 1.00 45.81 95 SER A C 1
ATOM 741 O O . SER A 1 95 ? -14.175 -20.819 13.690 1.00 45.81 95 SER A O 1
ATOM 743 N N . GLU A 1 96 ? -14.603 -22.889 12.925 1.00 44.16 96 GLU A N 1
ATOM 744 C CA . GLU A 1 96 ? -15.420 -22.453 11.796 1.00 44.16 96 GLU A CA 1
ATOM 745 C C . GLU A 1 96 ? -16.771 -21.968 12.321 1.00 44.16 96 GLU A C 1
ATOM 747 O O . GLU A 1 96 ? -17.693 -22.750 12.546 1.00 44.16 96 GLU A O 1
ATOM 752 N N . GLU A 1 97 ? -16.897 -20.662 12.528 1.00 42.91 97 GLU A N 1
ATOM 753 C CA . GLU A 1 97 ? -18.207 -20.039 12.629 1.00 42.91 97 GLU A CA 1
ATOM 754 C C . GLU A 1 97 ? -18.659 -19.712 11.205 1.00 42.91 97 GLU A C 1
ATOM 756 O O . GLU A 1 97 ? -18.279 -18.712 10.594 1.00 42.91 97 GLU A O 1
ATOM 761 N N . SER A 1 98 ? -19.413 -20.651 10.636 1.00 44.62 98 SER A N 1
ATOM 762 C CA . SER A 1 98 ? -20.043 -20.555 9.326 1.00 44.62 98 SER A CA 1
ATOM 763 C C . SER A 1 98 ? -21.006 -19.365 9.287 1.00 44.62 98 SER A C 1
ATOM 765 O O . SER A 1 98 ? -22.171 -19.484 9.668 1.00 44.62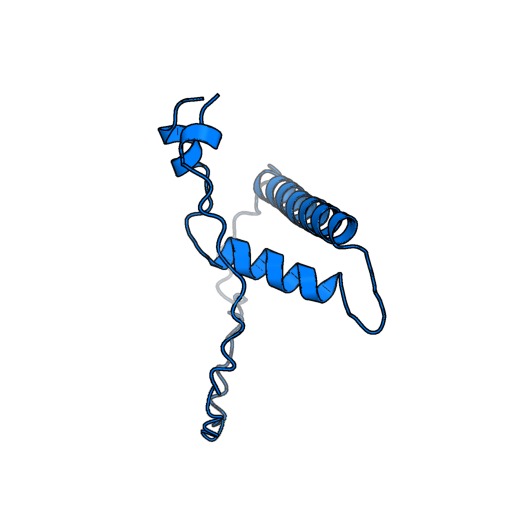 98 SER A O 1
ATOM 767 N N . ASN A 1 99 ? -20.526 -18.215 8.809 1.00 46.41 99 ASN A N 1
ATOM 768 C CA . ASN A 1 99 ? -21.381 -17.104 8.408 1.00 46.41 99 ASN A CA 1
ATOM 769 C C . ASN A 1 99 ? -21.908 -17.386 6.999 1.00 46.41 99 ASN A C 1
ATOM 771 O O . ASN A 1 99 ? -21.213 -17.217 6.000 1.00 46.41 99 ASN A O 1
ATOM 775 N N . SER A 1 100 ? -23.147 -17.867 6.945 1.00 48.53 100 SER A N 1
ATOM 776 C CA . SER A 1 100 ? -23.939 -17.975 5.725 1.00 48.53 100 SER A CA 1
ATOM 777 C C . SER A 1 100 ? -24.315 -16.569 5.258 1.00 48.53 100 SER A C 1
ATOM 779 O O . SER A 1 100 ? -25.329 -16.039 5.707 1.00 48.53 100 SER A O 1
ATOM 781 N N . ASP A 1 101 ? -23.538 -15.986 4.347 1.00 42.09 101 ASP A N 1
ATOM 782 C CA . ASP A 1 101 ? -23.987 -14.837 3.560 1.00 42.09 101 ASP A CA 1
ATOM 783 C C . ASP A 1 101 ? -23.985 -15.229 2.082 1.00 42.09 101 ASP A C 1
ATOM 785 O O . ASP A 1 101 ? -23.036 -15.812 1.563 1.00 42.09 101 ASP A O 1
ATOM 789 N N . SER A 1 102 ? -25.134 -15.045 1.448 1.00 49.38 102 SER A N 1
ATOM 790 C CA . SER A 1 102 ?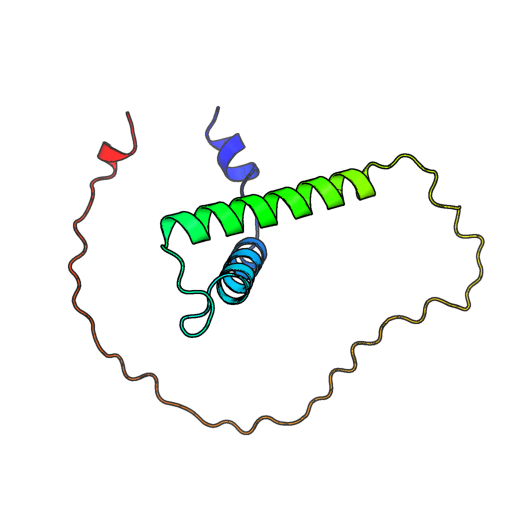 -25.482 -15.704 0.191 1.00 49.38 102 SER A CA 1
ATOM 791 C C . SER A 1 102 ? -24.806 -14.988 -0.974 1.00 49.38 102 SER A C 1
ATOM 793 O O . SER A 1 102 ? -25.125 -13.833 -1.244 1.00 49.38 102 SER A O 1
ATOM 795 N N . ASP A 1 103 ? -23.906 -15.669 -1.684 1.00 50.53 103 ASP A N 1
ATOM 796 C CA . ASP A 1 103 ? -23.321 -15.157 -2.923 1.00 50.53 103 ASP A CA 1
ATOM 797 C C . ASP A 1 103 ? -24.414 -14.998 -3.993 1.00 50.53 103 ASP A C 1
ATOM 799 O O . ASP A 1 103 ? -24.848 -15.964 -4.632 1.00 50.53 103 ASP A O 1
ATOM 803 N N . GLU A 1 104 ? -24.858 -13.760 -4.227 1.00 58.75 104 GLU A N 1
ATOM 804 C CA . GLU A 1 104 ? -25.530 -13.420 -5.476 1.00 58.75 104 GLU A CA 1
ATOM 805 C C . GLU A 1 104 ? -24.530 -13.599 -6.622 1.00 58.75 104 GLU A C 1
ATOM 807 O O . GLU A 1 104 ? -23.572 -12.846 -6.796 1.00 58.75 104 GLU A O 1
ATOM 812 N N . ASN A 1 105 ? -24.761 -14.645 -7.408 1.00 59.16 105 ASN A N 1
ATOM 813 C CA . ASN A 1 105 ? -24.000 -14.983 -8.597 1.00 59.16 105 ASN A CA 1
ATOM 814 C C . ASN A 1 105 ? -24.197 -13.889 -9.660 1.00 59.16 105 ASN A C 1
ATOM 816 O O . ASN A 1 105 ? -25.150 -13.932 -10.439 1.00 59.16 105 ASN A O 1
ATOM 820 N N . ILE A 1 106 ? -23.320 -12.881 -9.677 1.00 61.69 106 ILE A N 1
AT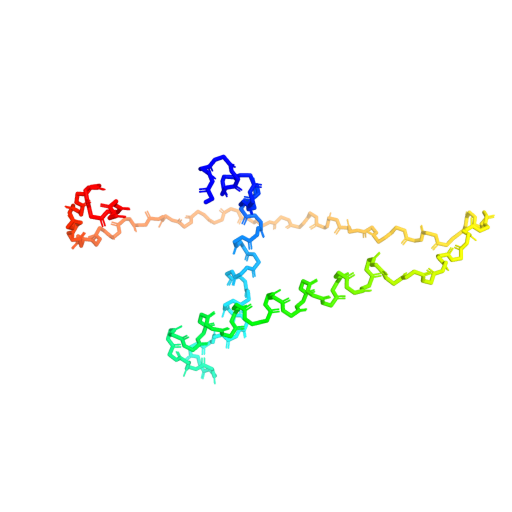OM 821 C CA . ILE A 1 106 ? -23.327 -11.847 -10.716 1.00 61.69 106 ILE A CA 1
ATOM 822 C C . ILE A 1 106 ? -22.792 -12.492 -12.004 1.00 61.69 106 ILE A C 1
ATOM 824 O O . ILE A 1 106 ? -21.608 -12.841 -12.066 1.00 61.69 106 ILE A O 1
ATOM 828 N N . PRO A 1 107 ? -23.612 -12.657 -13.059 1.00 65.44 107 PRO A N 1
ATOM 829 C CA . PRO A 1 107 ? -23.154 -13.302 -14.277 1.00 65.44 107 PRO A CA 1
ATOM 830 C C . PRO A 1 107 ? -22.065 -12.460 -14.948 1.00 65.44 107 PRO A C 1
ATOM 832 O O . PRO A 1 107 ? -22.173 -11.235 -15.049 1.00 65.44 107 PRO A O 1
ATOM 835 N N . LEU A 1 108 ? -21.040 -13.134 -15.482 1.00 57.25 108 LEU A N 1
ATOM 836 C CA . LEU A 1 108 ? -19.901 -12.529 -16.195 1.00 57.25 108 LEU A CA 1
ATOM 837 C C . LEU A 1 108 ? -20.317 -11.575 -17.336 1.00 57.25 108 LEU A C 1
ATOM 839 O O . LEU A 1 108 ? -19.526 -10.730 -17.752 1.00 57.25 108 LEU A O 1
ATOM 843 N N . SER A 1 109 ? -21.566 -11.657 -17.809 1.00 62.12 109 SER A N 1
ATOM 844 C CA . SER A 1 109 ? -22.168 -10.723 -18.766 1.00 62.12 109 SER A CA 1
ATOM 845 C C . SER A 1 109 ? -22.303 -9.285 -18.248 1.00 62.12 109 SER A C 1
ATOM 847 O O . SER A 1 109 ? -22.455 -8.375 -19.054 1.00 62.12 109 SER A O 1
ATOM 849 N N . ALA A 1 110 ? -22.248 -9.047 -16.934 1.00 62.88 110 ALA A N 1
ATOM 850 C CA . ALA A 1 110 ? -22.308 -7.700 -16.355 1.00 62.88 110 ALA A CA 1
ATOM 851 C C . ALA A 1 110 ? -20.968 -6.938 -16.441 1.00 62.88 110 ALA A C 1
ATOM 853 O O . ALA A 1 110 ? -20.937 -5.718 -16.291 1.00 62.88 110 ALA A O 1
ATOM 854 N N . LEU A 1 111 ? -19.866 -7.652 -16.693 1.00 57.25 111 LEU A N 1
ATOM 855 C CA . LEU A 1 111 ? -18.498 -7.121 -16.728 1.00 57.25 111 LEU A CA 1
ATOM 856 C C . LEU A 1 111 ? -18.014 -6.754 -18.138 1.00 57.25 111 LEU A C 1
ATOM 858 O O . LEU A 1 111 ? -16.909 -6.234 -18.295 1.00 57.25 111 LEU A O 1
ATOM 862 N N . VAL A 1 112 ? -18.836 -6.996 -19.160 1.00 57.56 112 VAL A N 1
ATOM 863 C CA . VAL A 1 112 ? -18.554 -6.621 -20.546 1.00 57.56 112 VAL A CA 1
ATOM 864 C C . VAL A 1 112 ? -19.681 -5.716 -21.027 1.00 57.56 112 VAL A C 1
ATOM 866 O O . VAL A 1 112 ? -20.788 -6.177 -21.295 1.00 57.56 112 VAL A O 1
ATOM 869 N N . LYS A 1 113 ? -19.392 -4.419 -21.116 1.00 48.50 113 LYS A N 1
ATOM 870 C CA . LYS A 1 113 ? -20.194 -3.450 -21.860 1.00 48.50 113 LYS A CA 1
ATOM 871 C C . LYS A 1 113 ? -19.330 -2.860 -22.960 1.00 48.50 113 LYS A C 1
ATOM 873 O O . LYS A 1 113 ? -18.158 -2.540 -22.653 1.00 48.50 113 LYS A O 1
#

Secondary structure (DSSP, 8-state):
--HHHHHHTS-SSTHHHHHHHHHHHHH-BTTTB---HHHHHHHHHHHHHHHHHHHHHHHT--SPPPP----TT----------------------------------GGGG--

pLDDT: mean 70.01, std 20.81, range [34.38, 96.12]

Sequence (113 aa):
MPIASRILNGPPSSASSERNWSLHGLIHTSKRNRLSQDKIQKLVAIHSNLVINEKQAFIYDARPVPLLEDTSKDYAVLSVHADEAAIESESDAWSEESNSDSDENIPLSALVK

InterPro domains:
  IPR008906 HAT, C-terminal dimerisation domain [PF05699] (3-50)
  IPR012337 Ribonuclease H-like superfamily [SSF53098] (3-50)